Protein AF-A0A4Q5PI94-F1 (afdb_monomer_lite)

Radius of gyration: 13.41 Å; chains: 1; bounding box: 35×22×33 Å

pLDDT: mean 75.61, std 12.76, range [42.0, 91.12]

Structure (mmCIF, N/CA/C/O backbone):
data_AF-A0A4Q5PI94-F1
#
_entry.id   AF-A0A4Q5PI94-F1
#
loop_
_atom_site.group_PDB
_atom_site.id
_atom_site.type_symbol
_atom_site.label_atom_id
_atom_site.label_alt_id
_atom_site.label_comp_id
_atom_site.label_asym_id
_atom_site.label_entity_id
_atom_site.label_seq_id
_atom_site.pdbx_PDB_ins_code
_atom_site.Cartn_x
_atom_site.Cartn_y
_atom_site.Cartn_z
_atom_site.occupancy
_atom_site.B_iso_or_equiv
_atom_site.auth_seq_id
_atom_site.auth_comp_id
_atom_site.auth_asym_id
_atom_site.auth_atom_id
_atom_site.pdbx_PDB_model_num
ATOM 1 N N . ALA A 1 1 ? 2.910 -10.724 -3.378 1.00 56.00 1 ALA A N 1
ATOM 2 C CA . ALA A 1 1 ? 2.075 -9.853 -4.223 1.00 56.00 1 ALA A CA 1
ATOM 3 C C . ALA A 1 1 ? 2.641 -9.785 -5.642 1.00 56.00 1 ALA A C 1
ATOM 5 O O . ALA A 1 1 ? 1.878 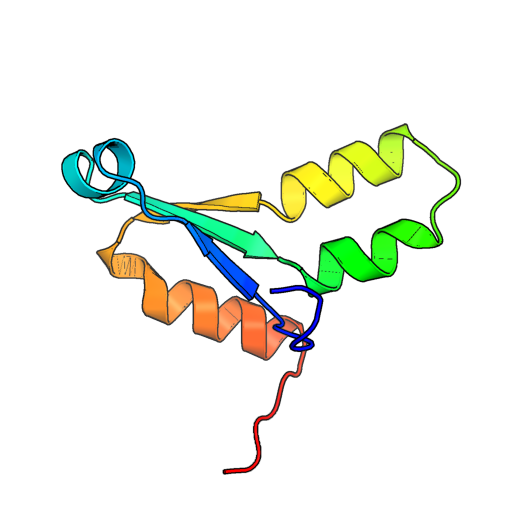-9.931 -6.585 1.00 56.00 1 ALA A O 1
ATOM 6 N N . ASP A 1 2 ? 3.967 -9.743 -5.800 1.00 46.19 2 ASP A N 1
ATOM 7 C CA . ASP A 1 2 ? 4.664 -9.697 -7.102 1.00 46.19 2 ASP A CA 1
ATOM 8 C C . ASP A 1 2 ? 4.312 -10.852 -8.050 1.00 46.19 2 ASP A C 1
ATOM 10 O O . ASP A 1 2 ? 4.048 -10.647 -9.227 1.00 46.19 2 ASP A O 1
ATOM 14 N N . LYS A 1 3 ? 4.172 -12.078 -7.527 1.00 48.88 3 LYS A N 1
ATOM 15 C CA . LYS A 1 3 ? 3.741 -13.246 -8.324 1.00 48.88 3 LYS A CA 1
ATOM 16 C C . LYS A 1 3 ? 2.324 -13.146 -8.907 1.00 48.88 3 LYS A C 1
ATOM 18 O O . LYS A 1 3 ? 1.970 -13.978 -9.733 1.00 48.88 3 LYS A O 1
ATOM 23 N N . ARG A 1 4 ? 1.497 -12.202 -8.445 1.00 54.75 4 ARG A N 1
ATOM 24 C CA . ARG A 1 4 ? 0.098 -12.041 -8.877 1.00 54.75 4 ARG A CA 1
ATOM 25 C C . ARG A 1 4 ? -0.107 -10.809 -9.759 1.00 54.75 4 ARG A C 1
ATOM 27 O O . ARG A 1 4 ? -1.255 -10.472 -10.020 1.00 54.75 4 ARG A O 1
ATOM 34 N N . ASN A 1 5 ? 0.972 -10.135 -10.175 1.00 61.16 5 ASN A N 1
ATOM 35 C CA . ASN A 1 5 ? 0.898 -8.874 -10.921 1.00 61.16 5 ASN A CA 1
ATOM 36 C C . ASN A 1 5 ? -0.004 -7.838 -10.221 1.00 61.16 5 ASN A C 1
ATOM 38 O O . ASN A 1 5 ? -0.747 -7.089 -10.851 1.00 61.16 5 ASN A O 1
ATOM 42 N N . SER A 1 6 ? -0.004 -7.853 -8.883 1.00 70.06 6 SER A N 1
ATOM 43 C CA . SER A 1 6 ? -0.848 -6.952 -8.108 1.00 70.06 6 SER A CA 1
ATOM 44 C C . SER A 1 6 ? -0.332 -5.521 -8.267 1.00 70.06 6 SER A C 1
ATOM 46 O O . SER A 1 6 ? 0.853 -5.300 -8.031 1.00 70.06 6 SER A O 1
ATOM 48 N N . PRO A 1 7 ? -1.193 -4.557 -8.631 1.00 75.62 7 PRO A N 1
ATOM 49 C CA . PRO A 1 7 ? -0.764 -3.191 -8.906 1.00 75.62 7 PRO A CA 1
ATOM 50 C C . PRO A 1 7 ? -0.364 -2.439 -7.628 1.00 75.62 7 PRO A C 1
ATOM 52 O O . PRO A 1 7 ? 0.559 -1.631 -7.624 1.00 75.62 7 PRO A O 1
ATOM 55 N N . LEU A 1 8 ? -1.042 -2.740 -6.520 1.00 82.44 8 LEU A N 1
ATOM 56 C CA . LEU A 1 8 ? -0.867 -2.100 -5.222 1.00 82.44 8 LEU A CA 1
ATOM 57 C C . LEU A 1 8 ? -0.873 -3.169 -4.124 1.00 82.44 8 LEU A C 1
ATOM 59 O O . LEU A 1 8 ? -1.521 -4.213 -4.258 1.00 82.44 8 LEU A O 1
ATOM 63 N N . ALA A 1 9 ? -0.185 -2.894 -3.023 1.00 86.25 9 ALA A N 1
ATOM 64 C CA . ALA A 1 9 ? -0.234 -3.669 -1.792 1.00 86.25 9 ALA A CA 1
ATOM 65 C C . ALA A 1 9 ? -0.618 -2.760 -0.627 1.00 86.25 9 ALA A C 1
ATOM 67 O O . ALA A 1 9 ? -0.017 -1.712 -0.429 1.00 86.25 9 ALA A O 1
ATOM 68 N N . ILE A 1 10 ? -1.598 -3.183 0.164 1.00 87.31 10 ILE A N 1
ATOM 69 C CA . ILE A 1 10 ? -1.994 -2.492 1.391 1.00 87.31 10 ILE A CA 1
ATOM 70 C C . ILE A 1 10 ? -1.385 -3.253 2.565 1.00 87.31 10 ILE A C 1
ATOM 72 O O . ILE A 1 10 ? -1.502 -4.478 2.648 1.00 87.31 10 ILE A O 1
ATOM 76 N N . ILE A 1 11 ? -0.733 -2.524 3.460 1.00 87.00 11 ILE A N 1
ATOM 77 C CA . ILE A 1 11 ? -0.117 -3.030 4.678 1.00 87.00 11 ILE A CA 1
ATOM 78 C C . ILE A 1 11 ? -0.834 -2.363 5.849 1.00 87.00 11 ILE A C 1
ATOM 80 O O . ILE A 1 11 ? -0.784 -1.149 6.022 1.00 87.00 11 ILE A O 1
ATOM 84 N N . GLN A 1 12 ? -1.525 -3.179 6.636 1.00 86.94 12 GLN A N 1
ATOM 85 C CA . GLN A 1 12 ? -2.173 -2.770 7.874 1.00 86.94 12 GLN A CA 1
ATOM 86 C C . GLN A 1 12 ? -1.757 -3.773 8.950 1.00 86.94 12 GLN A C 1
ATOM 88 O O . GLN A 1 12 ? -2.309 -4.873 9.040 1.00 86.94 12 GLN A O 1
ATOM 93 N N . GLY A 1 13 ? -0.724 -3.433 9.716 1.00 87.62 13 GLY A N 1
ATOM 94 C CA . GLY A 1 13 ? -0.350 -4.179 10.907 1.00 87.62 13 GLY A CA 1
ATOM 95 C C . GLY A 1 13 ? -1.236 -3.816 12.099 1.00 87.62 13 GLY A C 1
ATOM 96 O O . GLY A 1 13 ? -2.191 -3.040 12.008 1.00 87.62 13 GLY A O 1
ATOM 97 N N . SER A 1 14 ? -0.937 -4.420 13.248 1.00 86.25 14 SER A N 1
ATOM 98 C CA . SER A 1 14 ? -1.688 -4.178 14.482 1.00 86.25 14 SER A CA 1
ATOM 99 C C . SER A 1 14 ? -1.513 -2.752 15.018 1.00 86.25 14 SER A C 1
ATOM 101 O O . SER A 1 14 ? -2.447 -2.233 15.623 1.00 86.25 14 SER A O 1
ATOM 103 N N . ASP A 1 15 ? -0.356 -2.121 14.787 1.00 85.94 15 ASP A N 1
ATOM 104 C CA . ASP A 1 15 ? -0.077 -0.744 15.218 1.00 85.94 15 ASP A CA 1
ATOM 105 C C . ASP A 1 15 ? -0.777 0.270 14.305 1.00 85.94 15 ASP A C 1
ATOM 107 O O . ASP A 1 15 ? -1.471 1.161 14.789 1.00 85.94 15 ASP A O 1
ATOM 111 N N . GLU A 1 16 ? -0.709 0.070 12.986 1.00 82.69 16 GLU A N 1
ATOM 112 C CA . GLU A 1 16 ? -1.378 0.926 12.005 1.00 82.69 16 GLU A CA 1
ATOM 113 C C . GLU A 1 16 ? -2.894 0.896 12.212 1.00 82.69 16 GLU A C 1
ATOM 115 O O . GLU A 1 16 ? -3.536 1.943 12.292 1.00 82.69 16 GLU A O 1
ATOM 120 N N . LYS A 1 17 ? -3.463 -0.291 12.451 1.00 82.50 17 LYS A N 1
ATOM 121 C CA . LYS A 1 17 ? -4.878 -0.427 12.810 1.00 82.50 17 LYS A CA 1
ATOM 122 C C . LYS A 1 17 ? -5.226 0.275 14.126 1.00 82.50 17 LYS A C 1
ATOM 124 O O . LYS A 1 17 ? -6.292 0.874 14.229 1.00 82.50 17 LYS A O 1
ATOM 129 N N . ALA A 1 18 ? -4.348 0.225 15.129 1.00 86.38 18 ALA A N 1
ATOM 130 C CA . ALA A 1 18 ? -4.563 0.932 16.393 1.00 86.38 18 ALA A CA 1
ATOM 131 C C . ALA A 1 18 ? -4.521 2.462 16.221 1.00 86.38 18 ALA A C 1
ATOM 133 O O . ALA A 1 18 ? -5.208 3.178 16.949 1.00 86.38 18 ALA A O 1
ATOM 134 N N . ARG A 1 19 ? -3.760 2.957 15.239 1.00 86.31 19 ARG A N 1
ATOM 135 C CA . ARG A 1 19 ? -3.681 4.379 14.869 1.00 86.31 19 ARG A CA 1
ATOM 136 C C . ARG A 1 19 ? -4.737 4.812 13.847 1.00 86.31 19 ARG A C 1
ATOM 138 O O . ARG A 1 19 ? -4.839 6.003 13.567 1.00 86.31 19 ARG A O 1
ATOM 145 N N . GLY A 1 20 ? -5.520 3.880 13.297 1.00 88.38 20 GLY A N 1
ATOM 146 C CA . GLY A 1 20 ? -6.468 4.155 12.211 1.00 88.38 20 GLY A CA 1
ATOM 147 C C . GLY A 1 20 ? -5.776 4.550 10.904 1.00 88.38 20 GLY A C 1
ATOM 148 O O . GLY A 1 20 ? -6.319 5.321 10.113 1.00 88.38 20 GLY A O 1
ATOM 149 N N . GLN A 1 21 ? -4.558 4.059 10.700 1.00 90.94 21 GLN A N 1
ATOM 150 C CA . GLN A 1 21 ? -3.729 4.318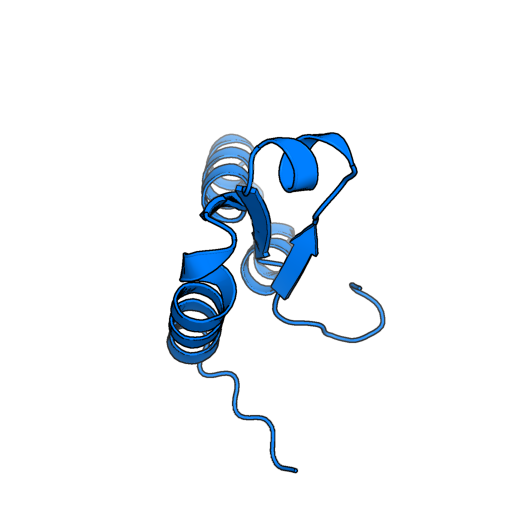 9.534 1.00 90.94 21 GLN A CA 1
ATOM 151 C C . GLN A 1 21 ? -3.476 3.022 8.772 1.00 90.94 21 GLN A C 1
ATOM 153 O O . GLN A 1 21 ? -3.711 1.913 9.259 1.00 90.94 21 GLN A O 1
ATOM 158 N N . LEU A 1 22 ? -3.010 3.169 7.543 1.00 90.62 22 LEU A N 1
ATOM 159 C CA . LEU A 1 22 ? -2.577 2.063 6.718 1.00 90.62 22 LEU A CA 1
ATOM 160 C C . LEU A 1 22 ? -1.635 2.549 5.631 1.00 90.62 22 LEU A C 1
ATOM 162 O O . LEU A 1 22 ? -1.630 3.712 5.229 1.00 90.62 22 LEU A O 1
ATOM 166 N N . LEU A 1 23 ? -0.794 1.629 5.193 1.00 89.31 23 LEU A N 1
ATOM 167 C CA . LEU A 1 23 ? 0.350 1.935 4.366 1.00 89.31 23 LEU A CA 1
ATOM 168 C C . LEU A 1 23 ? 0.151 1.284 3.003 1.00 89.31 23 LEU A C 1
ATOM 170 O O . LEU A 1 23 ? 0.014 0.066 2.888 1.00 89.31 23 LEU A O 1
ATOM 174 N N . ILE A 1 24 ? 0.094 2.099 1.959 1.00 88.50 24 ILE A N 1
ATOM 175 C CA . ILE A 1 24 ? -0.055 1.641 0.584 1.00 88.50 24 ILE A CA 1
ATOM 176 C C . ILE A 1 24 ? 1.324 1.621 -0.064 1.00 88.50 24 ILE A C 1
ATOM 178 O O . ILE A 1 24 ? 2.020 2.632 -0.123 1.00 88.50 24 ILE A O 1
ATOM 182 N N . LYS A 1 25 ? 1.696 0.455 -0.587 1.00 85.62 25 LYS A N 1
ATOM 183 C CA . LYS A 1 25 ? 2.830 0.267 -1.487 1.00 85.62 25 LYS A CA 1
ATOM 184 C C . LYS A 1 25 ? 2.359 0.143 -2.925 1.00 85.62 25 LYS A C 1
ATOM 186 O O . LYS A 1 25 ? 1.548 -0.722 -3.252 1.00 85.62 25 LYS A O 1
ATOM 191 N N . ASP A 1 26 ? 2.949 0.951 -3.783 1.00 84.12 26 ASP A N 1
ATOM 192 C CA . ASP A 1 26 ? 2.809 0.891 -5.224 1.00 84.12 26 ASP A CA 1
ATOM 193 C C . ASP A 1 26 ? 3.822 -0.094 -5.813 1.00 84.12 26 ASP A C 1
ATOM 195 O O . ASP A 1 26 ? 5.037 0.125 -5.804 1.00 84.12 26 ASP A O 1
ATOM 199 N N . LEU A 1 27 ? 3.310 -1.228 -6.291 1.00 75.50 27 LEU A N 1
ATOM 200 C CA . LEU A 1 27 ? 4.133 -2.290 -6.858 1.00 75.50 27 LEU A CA 1
ATOM 201 C C . LEU A 1 27 ? 4.410 -2.064 -8.350 1.00 75.50 27 LEU A C 1
ATOM 203 O O . LEU A 1 27 ? 5.420 -2.559 -8.845 1.00 75.50 27 LEU A O 1
ATOM 207 N N . ILE A 1 28 ? 3.578 -1.287 -9.056 1.00 70.19 28 ILE A N 1
ATOM 208 C CA . ILE A 1 28 ? 3.813 -0.918 -10.464 1.00 70.19 28 ILE A CA 1
ATOM 209 C C . ILE A 1 28 ? 5.025 0.004 -10.551 1.00 70.19 28 ILE A C 1
ATOM 211 O O . ILE A 1 28 ? 5.941 -0.243 -11.340 1.00 70.19 28 ILE A O 1
ATOM 215 N N . ALA A 1 29 ? 5.060 1.031 -9.699 1.00 69.56 29 ALA A N 1
ATOM 216 C CA . ALA A 1 29 ? 6.222 1.901 -9.571 1.00 69.56 29 ALA A CA 1
ATOM 217 C C . ALA A 1 29 ? 7.466 1.084 -9.183 1.00 69.56 29 ALA A C 1
ATOM 219 O O . ALA A 1 29 ? 8.520 1.241 -9.794 1.00 69.56 29 ALA A O 1
ATOM 220 N N . GLY A 1 30 ? 7.314 0.140 -8.245 1.00 62.16 30 GLY A N 1
ATOM 221 C CA . GLY A 1 30 ? 8.345 -0.819 -7.839 1.00 62.16 30 GLY A CA 1
ATOM 222 C C . GLY A 1 30 ? 8.921 -1.671 -8.976 1.00 62.16 30 GLY A C 1
ATOM 223 O O . GLY A 1 30 ? 10.131 -1.882 -9.033 1.00 62.16 30 GLY A O 1
ATOM 224 N N . ALA A 1 31 ? 8.082 -2.144 -9.897 1.00 64.25 31 ALA A N 1
ATOM 225 C CA . ALA A 1 31 ? 8.512 -2.969 -11.025 1.00 64.25 31 ALA A CA 1
ATOM 226 C C . ALA A 1 31 ? 9.296 -2.162 -12.076 1.00 64.25 31 ALA A C 1
ATOM 228 O O . ALA A 1 31 ? 10.311 -2.639 -12.583 1.00 64.25 31 ALA A O 1
ATOM 229 N N . GLY A 1 32 ? 8.879 -0.921 -12.357 1.00 59.66 32 GLY A N 1
ATOM 230 C CA . GLY A 1 32 ? 9.577 -0.021 -13.289 1.00 59.66 32 GLY A CA 1
ATOM 231 C C . GLY A 1 32 ? 10.934 0.482 -12.779 1.00 59.66 32 GLY A C 1
ATOM 232 O O . GLY A 1 32 ? 11.765 0.948 -13.556 1.00 59.66 32 GLY A O 1
ATOM 233 N N . LEU A 1 33 ? 11.191 0.360 -11.474 1.00 58.12 33 LEU A N 1
ATOM 234 C CA . LEU A 1 33 ? 12.462 0.729 -10.854 1.00 58.12 33 LEU A CA 1
ATOM 235 C C . LEU A 1 33 ? 13.616 -0.229 -11.185 1.00 58.12 33 LEU A C 1
ATOM 237 O O . LEU A 1 33 ? 14.773 0.170 -11.073 1.00 58.12 33 LEU A O 1
ATOM 241 N N . ALA A 1 34 ? 13.333 -1.466 -11.608 1.00 57.88 34 ALA A N 1
ATOM 242 C CA . ALA A 1 34 ? 14.366 -2.458 -11.919 1.00 57.88 34 ALA A CA 1
ATOM 243 C C . ALA A 1 34 ? 15.239 -2.081 -13.135 1.00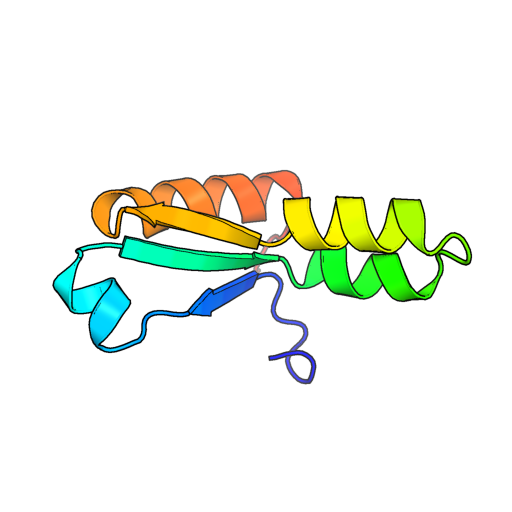 57.88 34 ALA A C 1
ATOM 245 O O . ALA A 1 34 ? 16.365 -2.565 -13.250 1.00 57.88 34 ALA A O 1
ATOM 246 N N . GLU A 1 35 ? 14.754 -1.204 -14.021 1.00 58.50 35 GLU A N 1
ATOM 247 C CA . GLU A 1 35 ? 15.522 -0.690 -15.166 1.00 58.50 35 GLU A CA 1
ATOM 248 C C . GLU A 1 35 ? 16.369 0.554 -14.837 1.00 58.50 35 GLU A C 1
ATOM 250 O O . GLU A 1 35 ? 17.224 0.952 -15.633 1.00 58.50 35 GLU A O 1
ATOM 255 N N . ILE A 1 36 ? 16.184 1.171 -13.665 1.00 62.38 36 ILE A N 1
ATOM 256 C CA . ILE A 1 36 ? 16.892 2.401 -13.295 1.00 62.38 36 ILE A CA 1
ATOM 257 C C . ILE A 1 36 ? 18.263 2.051 -12.704 1.00 62.38 36 ILE A C 1
ATOM 259 O O . ILE A 1 36 ? 18.370 1.483 -11.621 1.00 62.38 36 ILE A O 1
ATOM 263 N N . LYS A 1 37 ? 19.340 2.427 -13.408 1.00 61.19 37 LYS A N 1
ATOM 264 C CA . LYS A 1 37 ? 20.729 2.273 -12.928 1.00 61.19 37 LYS A CA 1
ATOM 265 C C . LYS A 1 37 ? 21.112 3.270 -11.831 1.00 61.19 37 LYS A C 1
ATOM 267 O O . LYS A 1 37 ? 22.081 3.035 -11.111 1.00 61.19 37 LYS A O 1
ATOM 272 N N . ASP A 1 38 ? 20.384 4.377 -11.728 1.00 70.12 38 ASP A N 1
ATOM 273 C CA . ASP A 1 38 ? 20.687 5.458 -10.800 1.00 70.12 38 ASP A CA 1
ATOM 274 C C . ASP A 1 38 ? 20.058 5.205 -9.421 1.00 70.12 38 ASP A C 1
ATOM 276 O O . ASP A 1 38 ? 18.837 5.204 -9.245 1.00 70.12 38 ASP A O 1
ATOM 280 N N . ARG A 1 39 ? 20.910 4.933 -8.429 1.00 64.69 39 ARG A N 1
ATOM 281 C CA . ARG A 1 39 ? 20.495 4.505 -7.085 1.00 64.69 39 ARG A CA 1
ATOM 282 C C . ARG A 1 39 ? 19.749 5.603 -6.321 1.00 64.69 39 ARG A C 1
ATOM 284 O O . ARG A 1 39 ? 18.894 5.282 -5.496 1.00 64.69 39 ARG A O 1
ATOM 291 N N . GLU A 1 40 ? 20.059 6.872 -6.576 1.00 73.12 40 GLU A N 1
ATOM 292 C CA . GLU A 1 40 ? 19.392 8.004 -5.923 1.00 73.12 40 GLU A CA 1
ATOM 293 C C . GLU A 1 40 ? 17.979 8.208 -6.472 1.00 73.12 40 GLU A C 1
ATOM 295 O O . GLU A 1 40 ? 17.034 8.398 -5.702 1.00 73.12 40 GLU A O 1
ATOM 300 N N . GLU A 1 41 ? 17.807 8.091 -7.791 1.00 67.25 41 GLU A N 1
ATOM 301 C CA . GLU A 1 41 ? 16.484 8.154 -8.413 1.00 67.25 41 GLU A CA 1
ATOM 302 C C . GLU A 1 41 ? 15.624 6.932 -8.053 1.00 67.25 41 GLU A C 1
ATOM 304 O O . GLU A 1 41 ? 14.427 7.076 -7.792 1.00 67.25 41 GLU A O 1
ATOM 309 N N . TYR A 1 42 ? 16.244 5.751 -7.938 1.00 68.50 42 TYR A N 1
ATOM 310 C CA . TYR A 1 42 ? 15.599 4.541 -7.425 1.00 68.50 42 TYR A CA 1
ATOM 311 C C . TYR A 1 42 ? 15.034 4.752 -6.013 1.00 68.50 42 TYR A C 1
ATOM 313 O O . TYR A 1 42 ? 13.860 4.481 -5.768 1.00 68.50 42 TYR A O 1
ATOM 321 N N . LEU A 1 43 ? 15.847 5.272 -5.085 1.00 66.69 43 LEU A N 1
ATOM 322 C CA . LEU A 1 43 ? 15.437 5.503 -3.695 1.00 66.69 43 LEU A CA 1
ATOM 323 C C . LEU A 1 43 ? 14.317 6.545 -3.590 1.00 66.69 43 LEU A C 1
ATOM 325 O O . LEU A 1 43 ? 13.380 6.343 -2.820 1.00 66.69 43 LEU A O 1
ATOM 329 N N . LYS A 1 44 ? 14.374 7.623 -4.383 1.00 70.12 44 LYS A N 1
ATOM 330 C CA . LYS A 1 44 ? 13.301 8.630 -4.429 1.00 70.12 44 LYS A CA 1
ATOM 331 C C . LYS A 1 44 ? 11.988 8.043 -4.929 1.00 70.12 44 LYS A C 1
ATOM 333 O O . LYS A 1 44 ? 10.976 8.166 -4.253 1.00 70.12 44 LYS A O 1
ATOM 338 N N . LYS A 1 45 ? 12.007 7.347 -6.067 1.00 68.62 45 LYS A N 1
ATOM 339 C CA . LYS A 1 45 ? 10.803 6.715 -6.624 1.00 68.62 45 LYS A CA 1
ATOM 340 C C . LYS A 1 45 ? 10.262 5.603 -5.725 1.00 68.62 45 LYS A C 1
ATOM 342 O O . LYS A 1 45 ? 9.053 5.421 -5.662 1.00 68.62 45 LYS A O 1
ATOM 347 N N . GLN A 1 46 ? 11.127 4.890 -5.003 1.00 69.25 46 GLN A N 1
ATOM 348 C CA . GLN A 1 46 ? 10.703 3.901 -4.013 1.00 69.25 46 GLN A CA 1
ATOM 349 C C . GLN A 1 46 ? 10.043 4.557 -2.790 1.00 69.25 46 GLN A C 1
ATOM 351 O O . GLN A 1 46 ? 9.064 4.020 -2.277 1.00 69.25 46 GLN A O 1
ATOM 356 N N . ALA A 1 47 ? 10.554 5.706 -2.336 1.00 69.25 47 ALA A N 1
ATOM 357 C CA . ALA A 1 47 ? 9.938 6.484 -1.265 1.00 69.25 47 ALA A CA 1
ATOM 358 C C . ALA A 1 47 ? 8.579 7.063 -1.696 1.00 69.25 47 ALA A C 1
ATOM 360 O O . ALA A 1 47 ? 7.614 6.940 -0.953 1.00 69.25 47 ALA A O 1
ATOM 361 N N . ASP A 1 48 ? 8.475 7.599 -2.915 1.00 72.44 48 ASP A N 1
ATOM 362 C CA . ASP A 1 48 ? 7.206 8.061 -3.503 1.00 72.44 48 ASP A CA 1
ATOM 363 C C . ASP A 1 48 ? 6.193 6.921 -3.714 1.00 72.44 48 ASP A C 1
ATOM 365 O O . ASP A 1 48 ? 4.983 7.132 -3.656 1.00 72.44 48 ASP A O 1
ATOM 369 N N . ALA A 1 49 ? 6.671 5.696 -3.944 1.00 75.38 49 ALA A N 1
ATOM 370 C CA . ALA A 1 49 ? 5.829 4.514 -4.107 1.00 75.38 49 ALA A CA 1
ATOM 371 C C . ALA A 1 49 ? 5.218 4.013 -2.787 1.00 75.38 49 ALA A C 1
ATOM 373 O O . ALA A 1 49 ? 4.407 3.087 -2.811 1.00 75.38 49 ALA A O 1
ATOM 374 N N . GLN A 1 50 ? 5.598 4.566 -1.635 1.00 80.25 50 GLN A N 1
ATOM 375 C CA . GLN A 1 50 ? 5.068 4.158 -0.340 1.00 80.25 50 GLN A CA 1
ATOM 376 C C . GLN A 1 50 ? 4.403 5.346 0.349 1.00 80.25 50 GLN A C 1
ATOM 378 O O . GLN A 1 50 ? 5.074 6.267 0.804 1.00 80.25 50 GLN A O 1
ATOM 383 N N . ILE A 1 51 ? 3.080 5.294 0.473 1.00 86.69 51 ILE A N 1
ATOM 384 C CA . ILE A 1 51 ? 2.299 6.343 1.130 1.00 86.69 51 ILE A CA 1
ATOM 385 C C . ILE A 1 51 ? 1.594 5.788 2.359 1.00 86.69 51 ILE A C 1
ATOM 387 O O . ILE A 1 51 ? 1.136 4.647 2.375 1.00 86.69 51 ILE A O 1
ATOM 391 N N . GLU A 1 52 ? 1.497 6.610 3.392 1.00 88.69 52 GLU A N 1
ATOM 392 C CA . GLU A 1 52 ? 0.752 6.297 4.603 1.00 88.69 52 GLU A CA 1
ATOM 393 C C . GLU A 1 52 ? -0.498 7.173 4.627 1.00 88.69 52 GLU A C 1
ATOM 395 O O . GLU A 1 52 ? -0.417 8.390 4.458 1.00 88.69 52 GL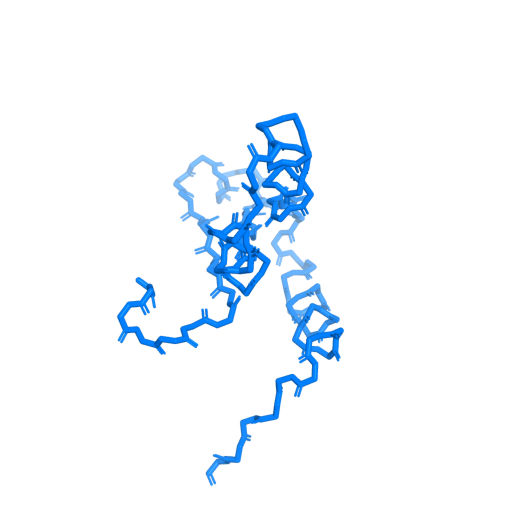U A O 1
ATOM 400 N N . ILE A 1 53 ? -1.660 6.550 4.782 1.00 89.94 53 ILE A N 1
ATOM 401 C CA . ILE A 1 53 ? -2.954 7.229 4.739 1.00 89.94 53 ILE A CA 1
ATOM 402 C C . ILE A 1 53 ? -3.821 6.793 5.915 1.00 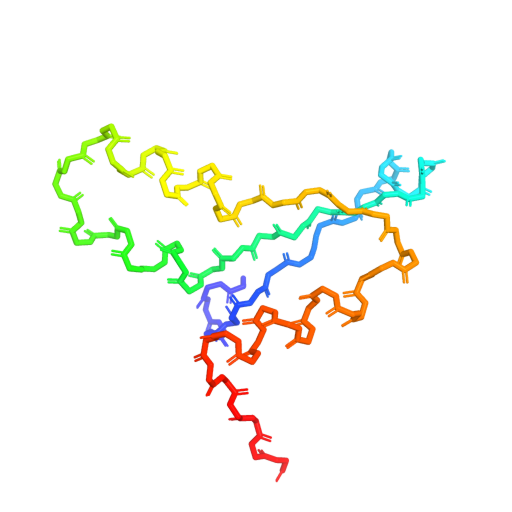89.94 53 ILE A C 1
ATOM 404 O O . ILE A 1 53 ? -3.567 5.772 6.557 1.00 89.94 53 ILE A O 1
ATOM 408 N N . ALA A 1 54 ? -4.877 7.554 6.186 1.00 91.12 54 ALA A N 1
ATOM 409 C CA . ALA A 1 54 ? -5.906 7.126 7.118 1.00 91.12 54 ALA A CA 1
ATOM 410 C C . ALA A 1 54 ? -6.712 5.957 6.533 1.00 91.12 54 ALA A C 1
ATOM 412 O O . ALA A 1 54 ? -6.967 5.892 5.329 1.00 91.12 54 ALA A O 1
ATOM 413 N N . GLU A 1 55 ? -7.178 5.058 7.396 1.00 88.00 55 GLU A N 1
ATOM 414 C CA . GLU A 1 55 ? -8.008 3.919 6.992 1.00 88.00 55 GLU A CA 1
ATOM 415 C C . GLU A 1 55 ? -9.304 4.352 6.297 1.00 88.00 55 GLU A C 1
ATOM 417 O O . GLU A 1 55 ? -9.759 3.698 5.358 1.00 88.00 55 GLU A O 1
ATOM 422 N N . ALA A 1 56 ? -9.846 5.504 6.692 1.00 89.50 56 ALA A N 1
ATOM 423 C CA . ALA A 1 56 ? -11.022 6.099 6.068 1.00 89.50 56 ALA A CA 1
ATOM 424 C C . ALA A 1 56 ? -10.801 6.476 4.590 1.00 89.50 56 ALA A C 1
ATOM 426 O O . ALA A 1 56 ? -11.737 6.409 3.794 1.00 89.50 56 ALA A O 1
ATOM 427 N N . ASP A 1 57 ? -9.571 6.828 4.210 1.00 89.88 57 ASP A N 1
ATOM 428 C CA . ASP A 1 57 ? -9.222 7.269 2.857 1.00 89.88 57 ASP A CA 1
ATOM 429 C C . ASP A 1 57 ? -8.755 6.122 1.954 1.00 89.88 57 ASP A C 1
ATOM 431 O O . ASP A 1 57 ? -8.493 6.337 0.768 1.00 89.88 57 ASP A O 1
ATOM 435 N N . LEU A 1 58 ? -8.696 4.890 2.479 1.00 87.00 58 LEU A N 1
ATOM 436 C CA . LEU A 1 58 ? -8.173 3.721 1.775 1.00 87.00 58 LEU A CA 1
ATOM 437 C C . LEU A 1 58 ? -8.757 3.555 0.375 1.00 87.00 58 LEU A C 1
ATOM 439 O O . LEU A 1 58 ? -8.023 3.438 -0.604 1.00 87.00 58 LEU A O 1
ATOM 443 N N . VAL A 1 59 ? -10.084 3.532 0.276 1.00 87.81 59 VAL A N 1
ATOM 444 C CA . VAL A 1 59 ? -10.772 3.269 -0.992 1.00 87.81 59 VAL A CA 1
ATOM 445 C C . VAL A 1 59 ? -10.524 4.401 -1.985 1.00 87.81 59 VAL A C 1
ATOM 447 O O . VAL A 1 59 ? -10.201 4.137 -3.142 1.00 87.81 59 VAL A O 1
ATOM 450 N N . SER A 1 60 ? -10.632 5.648 -1.524 1.00 89.81 60 SER A N 1
ATOM 451 C CA . SER A 1 60 ? -10.413 6.839 -2.343 1.00 89.81 60 SER A CA 1
ATOM 452 C C . SER A 1 60 ? -9.002 6.865 -2.918 1.00 89.81 60 SER A C 1
ATOM 454 O O . SER A 1 60 ? -8.822 7.116 -4.110 1.00 89.81 60 SER A O 1
ATOM 456 N N . GLU A 1 61 ? -7.997 6.576 -2.096 1.00 89.00 61 GLU A N 1
ATOM 457 C CA . GLU A 1 61 ? -6.606 6.650 -2.524 1.00 89.00 61 GLU A CA 1
ATOM 458 C C . GLU A 1 61 ? -6.214 5.481 -3.429 1.00 89.00 61 GLU A C 1
ATOM 460 O O . GLU A 1 61 ? -5.576 5.684 -4.464 1.00 89.00 61 GLU A O 1
ATOM 465 N N . VAL A 1 62 ? -6.683 4.267 -3.122 1.00 85.94 62 VAL A N 1
ATOM 466 C CA . VAL A 1 62 ? -6.500 3.100 -3.996 1.00 85.94 62 VAL A CA 1
ATOM 467 C C . VAL A 1 62 ? -7.136 3.339 -5.363 1.00 85.94 62 VAL A C 1
ATOM 469 O O . VAL A 1 62 ? -6.502 3.068 -6.380 1.00 85.94 62 VAL A O 1
ATOM 472 N N . GLN A 1 63 ? -8.354 3.885 -5.425 1.00 86.06 63 GLN A N 1
ATOM 473 C CA . GLN A 1 63 ? -9.008 4.193 -6.700 1.00 86.06 63 GLN A CA 1
ATOM 474 C C . GLN A 1 63 ? -8.236 5.239 -7.510 1.00 86.06 63 GLN A C 1
ATOM 476 O O . GLN A 1 63 ? -8.041 5.045 -8.711 1.00 86.06 63 GLN A O 1
ATOM 481 N N . LYS A 1 64 ? -7.747 6.312 -6.873 1.00 85.94 64 LYS A N 1
ATOM 482 C CA . LYS A 1 64 ? -6.903 7.317 -7.544 1.00 85.94 64 LYS A CA 1
ATOM 483 C C . LYS A 1 64 ? -5.615 6.705 -8.087 1.00 85.94 64 LYS A C 1
ATOM 485 O O . LYS A 1 64 ? -5.249 6.986 -9.225 1.00 85.94 64 LYS A O 1
ATOM 490 N N . LEU A 1 65 ? -4.941 5.868 -7.299 1.00 83.62 65 LEU A N 1
ATOM 491 C CA . LEU A 1 65 ? -3.703 5.199 -7.703 1.00 83.62 65 LEU A CA 1
ATOM 492 C C . LEU A 1 65 ? -3.938 4.220 -8.859 1.00 83.62 65 LEU A C 1
ATOM 494 O O . LEU A 1 65 ? -3.208 4.250 -9.847 1.00 83.62 65 LEU A O 1
ATOM 498 N N . LEU A 1 66 ? -4.986 3.396 -8.787 1.00 82.62 66 LEU A N 1
ATOM 499 C CA . LEU A 1 66 ? -5.357 2.487 -9.876 1.00 82.62 66 LEU A CA 1
ATOM 500 C C . LEU A 1 66 ? -5.697 3.252 -11.162 1.00 82.62 66 LEU A C 1
ATOM 502 O O . LEU A 1 66 ? -5.250 2.857 -12.239 1.00 82.62 66 LEU A O 1
ATOM 506 N N . ALA A 1 67 ? -6.433 4.363 -11.050 1.00 82.88 67 ALA A N 1
ATOM 507 C CA . ALA A 1 67 ? -6.766 5.226 -12.181 1.00 82.88 67 ALA A CA 1
ATOM 508 C C . ALA A 1 67 ? -5.523 5.902 -12.779 1.00 82.88 67 ALA A C 1
ATOM 510 O O . ALA A 1 67 ? -5.381 5.942 -14.000 1.00 82.88 67 ALA A O 1
ATOM 511 N N . LYS A 1 68 ? -4.594 6.374 -11.937 1.00 81.12 68 LYS A N 1
ATOM 512 C CA . LYS A 1 68 ? -3.306 6.948 -12.361 1.00 81.12 68 LYS A CA 1
ATOM 513 C C . LYS A 1 68 ? -2.494 5.963 -13.204 1.00 81.12 68 LYS A C 1
ATOM 515 O O . LYS A 1 68 ? -1.870 6.368 -14.178 1.00 81.12 68 LYS A O 1
ATOM 520 N N . HIS A 1 69 ? -2.535 4.682 -12.848 1.00 73.44 69 HIS A N 1
ATOM 521 C CA . HIS A 1 69 ? -1.854 3.612 -13.581 1.00 73.44 69 HIS A CA 1
ATOM 522 C C . HIS A 1 69 ? -2.675 3.013 -14.727 1.00 73.44 69 HIS A C 1
ATOM 524 O O . HIS A 1 69 ? -2.197 2.113 -15.413 1.00 73.44 69 HIS A O 1
ATOM 530 N N . GLY A 1 70 ? -3.905 3.486 -14.954 1.00 72.31 70 GLY A N 1
ATOM 531 C CA . GLY A 1 70 ? -4.772 2.982 -16.022 1.00 72.31 70 GLY A CA 1
ATOM 532 C C . GLY A 1 70 ? -5.159 1.510 -15.857 1.00 72.31 70 GLY A C 1
ATOM 533 O O . GLY A 1 70 ? -5.442 0.831 -16.846 1.00 72.31 70 GLY A O 1
ATOM 534 N N . VAL A 1 71 ? -5.158 0.992 -14.625 1.00 71.31 71 VAL A N 1
ATOM 535 C CA . VAL A 1 71 ? -5.444 -0.421 -14.366 1.00 71.31 71 VAL A CA 1
ATOM 536 C C . VAL A 1 71 ? -6.947 -0.662 -14.509 1.00 71.31 71 VAL A C 1
ATOM 538 O O . VAL A 1 71 ? -7.729 -0.344 -13.615 1.00 71.31 71 VAL A O 1
ATOM 541 N N . SER A 1 72 ? -7.356 -1.247 -15.635 1.00 59.88 72 SER A N 1
ATOM 542 C CA . SER A 1 72 ? -8.725 -1.718 -15.853 1.00 59.88 72 SER A CA 1
ATOM 543 C C . SER A 1 72 ? -8.795 -3.222 -15.592 1.00 59.88 72 SER A C 1
ATOM 545 O O . SER A 1 72 ? -8.113 -4.014 -16.237 1.00 59.88 72 SER A O 1
ATOM 547 N N . TRP A 1 73 ? -9.599 -3.623 -14.608 1.00 64.00 73 TRP A N 1
ATOM 548 C CA . TRP A 1 73 ? -9.908 -5.030 -14.374 1.00 64.00 73 TRP A CA 1
ATOM 549 C C . TRP A 1 73 ? -11.223 -5.327 -15.086 1.00 64.00 73 TRP A C 1
ATOM 551 O O . TRP A 1 73 ? -12.281 -4.867 -14.660 1.00 64.00 73 TRP A O 1
ATOM 561 N N . SER A 1 74 ? -11.159 -6.054 -16.197 1.00 49.56 74 SER A N 1
ATOM 562 C CA . SER A 1 74 ? -12.341 -6.686 -16.783 1.00 49.56 74 SER A CA 1
ATOM 563 C C . SER A 1 74 ? -12.764 -7.839 -15.871 1.00 49.56 74 SER A C 1
ATOM 565 O O . SER A 1 74 ? -11.970 -8.755 -15.646 1.00 49.56 74 SER A O 1
ATOM 567 N N . ALA A 1 75 ? -13.964 -7.719 -15.297 1.00 42.00 75 ALA A N 1
ATOM 568 C CA . ALA A 1 75 ? -14.605 -8.740 -14.470 1.00 42.00 75 ALA A CA 1
ATOM 569 C C . ALA A 1 75 ? -14.971 -9.992 -15.278 1.00 42.00 75 ALA A C 1
ATOM 571 O O . ALA A 1 75 ? -15.293 -9.839 -16.480 1.00 42.00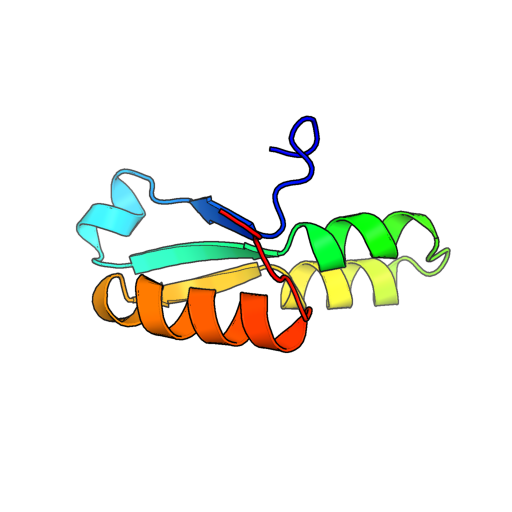 75 ALA A O 1
#

Foldseek 3Di:
DVVVVDQKDKADDPVCVVVQKIKIAGVVLVVVLVPDPDVVVSVVSRVVRIDMGGNVCVVVVVVVSCVVVVPDDDD

Secondary structure (DSSP, 8-state):
-GGGT-SEEEE--HHHHHHTEEEEEEHHHHHHGGG---HHHHHHHHHHTEEEEEGGGHHHHHHHHHHHTT-----

Sequence (75 aa):
ADKRNSPLAIIQGSDEKARGQLLIKDLIAGAGLAEIKDREEYLKKQADAQIEIAEADLVSEVQKLLAKHGVSWSA